Protein AF-W2SQC1-F1 (afdb_monomer)

Foldseek 3Di:
DDPPPPPPPPDFQPDDDDPPVCVVVLVVLVVVCVVVVHDSRVSSVVVPVVDDDDDDDPVLADDCCPDPHLVCQLVRDDLSRPDDDDDDPVVCPDPVSVVSCCVGVVVSCCLVPVVPVNVVVVVVPPD

Mean predicted aligned error: 12.22 Å

Organism: Necator americanus (NCBI:txid51031)

Structure (mmCIF, N/CA/C/O backbone):
data_AF-W2SQC1-F1
#
_entry.id   AF-W2SQC1-F1
#
loop_
_atom_site.group_PDB
_atom_site.id
_atom_site.type_symbol
_atom_site.label_atom_id
_atom_site.label_alt_id
_atom_site.label_comp_id
_atom_site.label_asym_id
_atom_site.label_entity_id
_atom_site.label_seq_id
_atom_site.pdbx_PDB_ins_code
_atom_site.Cartn_x
_atom_site.Cartn_y
_atom_site.Cartn_z
_atom_site.occupancy
_atom_site.B_iso_or_equiv
_atom_site.auth_seq_id
_atom_site.auth_comp_id
_atom_site.auth_asym_id
_atom_site.auth_atom_id
_atom_site.pdbx_PDB_model_num
ATOM 1 N N . MET A 1 1 ? -14.871 13.008 -35.423 1.00 31.95 1 MET A N 1
ATOM 2 C CA . MET A 1 1 ? -13.534 13.033 -34.783 1.00 31.95 1 MET A CA 1
ATOM 3 C C . MET A 1 1 ? -13.687 13.422 -33.319 1.00 31.95 1 MET A C 1
ATOM 5 O O . MET A 1 1 ? -13.791 14.600 -33.001 1.00 31.95 1 MET A O 1
ATOM 9 N N . THR A 1 2 ? -13.769 12.442 -32.425 1.00 31.17 2 THR A N 1
ATOM 10 C CA . THR A 1 2 ? -13.852 12.662 -30.976 1.00 31.17 2 THR A CA 1
ATOM 11 C C . THR A 1 2 ? -12.455 12.976 -30.444 1.00 31.17 2 THR A C 1
ATOM 13 O O . THR A 1 2 ? -11.548 12.151 -30.529 1.00 31.17 2 THR A O 1
ATOM 16 N N . LYS A 1 3 ? -12.262 14.193 -29.924 1.00 32.34 3 LYS A N 1
ATOM 17 C CA . LYS A 1 3 ? -11.030 14.594 -29.236 1.00 32.34 3 LYS A CA 1
ATOM 18 C C . LYS A 1 3 ? -10.907 13.768 -27.952 1.00 32.34 3 LYS A C 1
ATOM 20 O O . LYS A 1 3 ? -11.530 14.102 -26.950 1.00 32.34 3 LYS A O 1
ATOM 25 N N . GLN A 1 4 ? -10.111 12.698 -27.973 1.00 31.47 4 GLN A N 1
ATOM 26 C CA . GLN A 1 4 ? -9.601 12.107 -26.737 1.00 31.47 4 GLN A CA 1
ATOM 27 C C . GLN A 1 4 ? -8.747 13.174 -26.050 1.00 31.47 4 GLN A C 1
ATOM 29 O O . GLN A 1 4 ? -7.698 13.578 -26.558 1.00 31.47 4 GLN A O 1
ATOM 34 N N . SER A 1 5 ? -9.228 13.684 -24.919 1.00 36.59 5 SER A N 1
ATOM 35 C CA . SER A 1 5 ? -8.445 14.557 -24.060 1.00 36.59 5 SER A CA 1
ATOM 36 C C . SER A 1 5 ? -7.188 13.796 -23.644 1.00 36.59 5 SER A C 1
ATOM 38 O O . SER A 1 5 ? -7.234 12.733 -23.025 1.00 36.59 5 SER A O 1
ATOM 40 N N . LYS A 1 6 ? -6.027 14.327 -24.031 1.00 38.38 6 LYS A N 1
ATOM 41 C CA . LYS A 1 6 ? -4.716 13.822 -23.621 1.00 38.38 6 LYS A CA 1
ATOM 42 C C . LYS A 1 6 ? -4.533 14.183 -22.144 1.00 38.38 6 LYS A C 1
ATOM 44 O O . LYS A 1 6 ? -3.820 15.123 -21.804 1.00 38.38 6 LYS A O 1
ATOM 49 N N . GLN A 1 7 ? -5.227 13.472 -21.256 1.00 37.19 7 GLN A N 1
ATOM 50 C CA . GLN A 1 7 ? -4.977 13.530 -19.823 1.00 37.19 7 GLN A CA 1
ATOM 51 C C . GLN A 1 7 ? -3.510 13.124 -19.646 1.00 37.19 7 GLN A C 1
ATOM 53 O O . GLN A 1 7 ? -3.163 11.954 -19.831 1.00 37.19 7 GLN A O 1
ATOM 58 N N . ARG A 1 8 ? -2.610 14.085 -19.378 1.00 38.97 8 ARG A N 1
ATOM 59 C CA . ARG A 1 8 ? -1.208 13.769 -19.057 1.00 38.97 8 ARG A CA 1
ATOM 60 C C . ARG A 1 8 ? -1.260 12.727 -17.946 1.00 38.97 8 ARG A C 1
ATOM 62 O O . ARG A 1 8 ? -1.870 12.978 -16.906 1.00 38.97 8 ARG A O 1
ATOM 69 N N . ARG A 1 9 ? -0.688 11.545 -18.199 1.00 46.41 9 ARG A N 1
ATOM 70 C CA . ARG A 1 9 ? -0.610 10.434 -17.243 1.00 46.41 9 ARG A CA 1
ATOM 71 C C . ARG A 1 9 ? 0.235 10.890 -16.052 1.00 46.41 9 ARG A C 1
ATOM 73 O O . ARG A 1 9 ? 1.429 10.641 -16.003 1.00 46.41 9 ARG A O 1
ATOM 80 N N . LYS A 1 10 ? -0.367 11.642 -15.129 1.00 43.16 10 LYS A N 1
ATOM 81 C CA . LYS A 1 10 ? 0.286 12.124 -13.914 1.00 43.16 10 LYS A CA 1
ATOM 82 C C . LYS A 1 10 ? 0.363 10.938 -12.959 1.00 43.16 10 LYS A C 1
ATOM 84 O O . LYS A 1 10 ? -0.597 10.655 -12.241 1.00 43.16 10 LYS A O 1
ATOM 89 N N . ALA A 1 11 ? 1.459 10.195 -13.051 1.00 53.38 11 ALA A N 1
ATOM 90 C CA . ALA A 1 11 ? 1.841 9.201 -12.066 1.00 53.38 11 ALA A CA 1
ATOM 91 C C . ALA A 1 11 ? 2.273 9.938 -10.789 1.00 53.38 11 ALA A C 1
ATOM 93 O O . ALA A 1 11 ? 3.119 10.826 -10.841 1.00 53.38 11 ALA A O 1
ATOM 94 N N . SER A 1 12 ? 1.637 9.627 -9.660 1.00 55.28 12 SER A N 1
ATOM 95 C CA . SER A 1 12 ? 2.087 10.078 -8.341 1.00 55.28 12 SER A CA 1
ATOM 96 C C . SER A 1 12 ? 2.955 8.969 -7.762 1.00 55.28 12 SER A C 1
ATOM 98 O O . SER A 1 12 ? 2.507 7.830 -7.658 1.00 55.28 12 SER A O 1
ATOM 100 N N . ALA A 1 13 ? 4.198 9.304 -7.429 1.00 58.19 13 ALA A N 1
ATOM 101 C CA . ALA A 1 13 ? 5.213 8.363 -6.967 1.00 58.19 13 ALA A CA 1
ATOM 1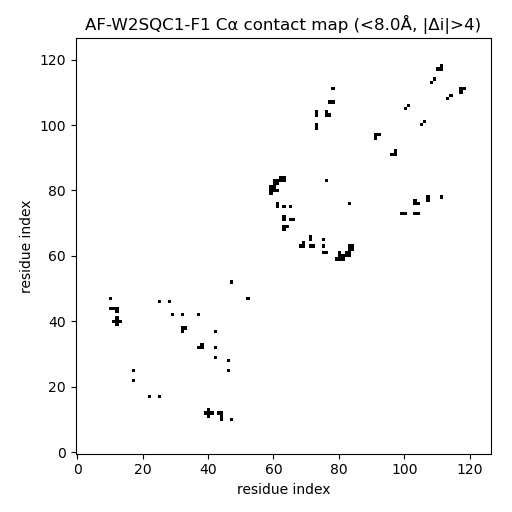02 C C . ALA A 1 13 ? 5.062 7.953 -5.497 1.00 58.19 13 ALA A C 1
ATOM 104 O O . ALA A 1 13 ? 5.863 7.168 -5.000 1.00 58.19 13 ALA A O 1
ATOM 105 N N . ASN A 1 14 ? 4.047 8.459 -4.791 1.00 60.62 14 ASN A N 1
ATOM 106 C CA . ASN A 1 14 ? 3.974 8.284 -3.344 1.00 60.62 14 ASN A CA 1
ATOM 107 C C . ASN A 1 14 ? 3.844 6.809 -2.946 1.00 60.62 14 ASN A C 1
ATOM 109 O O . ASN A 1 14 ? 4.244 6.456 -1.840 1.00 60.62 14 ASN A O 1
ATOM 113 N N . ARG A 1 15 ? 3.224 5.965 -3.792 1.00 66.44 15 ARG A N 1
ATOM 114 C CA . ARG A 1 15 ? 2.914 4.557 -3.486 1.00 66.44 15 ARG A CA 1
ATOM 115 C C . ARG A 1 15 ? 2.809 3.717 -4.762 1.00 66.44 15 ARG A C 1
ATOM 117 O O . ARG A 1 15 ? 1.959 3.997 -5.602 1.00 66.44 15 ARG A O 1
ATOM 124 N N . TYR A 1 16 ? 3.628 2.676 -4.886 1.00 73.88 16 TYR A N 1
ATOM 125 C CA . TYR A 1 16 ? 3.633 1.744 -6.019 1.00 73.88 16 TYR A CA 1
ATOM 126 C C . TYR A 1 16 ? 4.017 0.336 -5.549 1.00 73.88 16 TYR A C 1
ATOM 128 O O . TYR A 1 16 ? 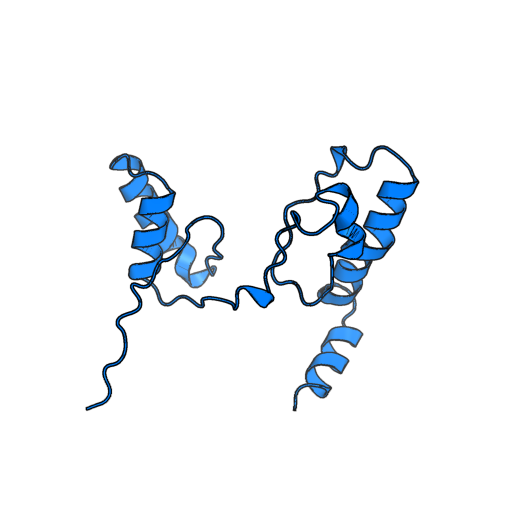4.699 0.172 -4.541 1.00 73.88 16 TYR A O 1
ATOM 136 N N . TYR A 1 17 ? 3.547 -0.676 -6.275 1.00 81.00 17 TYR A N 1
ATOM 137 C CA . TYR A 1 17 ? 3.914 -2.076 -6.077 1.00 81.00 17 TYR A CA 1
ATOM 138 C C . TYR A 1 17 ? 4.699 -2.549 -7.297 1.00 81.00 17 TYR A C 1
ATOM 140 O O . TYR A 1 17 ? 4.293 -2.274 -8.427 1.00 81.00 17 TYR A O 1
ATOM 148 N N . ILE A 1 18 ? 5.806 -3.252 -7.066 1.00 85.50 18 ILE A N 1
ATOM 149 C CA . ILE A 1 18 ? 6.628 -3.843 -8.124 1.00 85.50 18 ILE A CA 1
ATOM 150 C C . ILE A 1 18 ? 6.465 -5.358 -8.037 1.00 85.50 18 ILE A C 1
ATOM 152 O O . ILE A 1 18 ? 6.798 -5.936 -7.000 1.00 85.50 18 ILE A O 1
ATOM 156 N N . PRO A 1 19 ? 5.952 -6.016 -9.089 1.00 85.62 19 PRO A N 1
ATOM 157 C CA . PRO A 1 19 ? 5.894 -7.468 -9.116 1.00 85.62 19 PRO A CA 1
ATOM 158 C C . PRO A 1 19 ? 7.313 -8.042 -9.118 1.00 85.62 19 PRO A C 1
ATOM 160 O O . PRO A 1 19 ? 8.230 -7.446 -9.684 1.00 85.62 19 PRO A O 1
ATOM 163 N N . SER A 1 20 ? 7.491 -9.227 -8.534 1.00 89.88 20 SER A N 1
ATOM 164 C CA . SER A 1 20 ? 8.794 -9.908 -8.472 1.00 89.88 20 SER A CA 1
ATOM 165 C C . SER A 1 20 ? 9.450 -10.061 -9.849 1.00 89.88 20 SER A C 1
ATOM 167 O O . SER A 1 20 ? 10.657 -9.884 -9.980 1.00 89.88 20 SER A O 1
ATOM 169 N N . THR A 1 21 ? 8.648 -10.287 -10.892 1.00 91.94 21 THR A N 1
ATOM 170 C CA . THR A 1 21 ? 9.094 -10.371 -12.292 1.00 91.94 21 THR A CA 1
ATOM 171 C C . THR A 1 21 ? 9.712 -9.077 -12.831 1.00 91.94 21 THR A C 1
ATOM 173 O O . THR A 1 21 ? 10.484 -9.124 -13.782 1.00 91.94 21 THR A O 1
ATOM 176 N N . GLY A 1 22 ? 9.398 -7.922 -12.239 1.00 89.81 22 GLY A N 1
ATOM 177 C CA . GLY A 1 22 ? 9.935 -6.612 -12.618 1.00 89.81 22 GLY A CA 1
ATOM 178 C C . GLY A 1 22 ? 11.032 -6.089 -11.687 1.00 89.81 22 GLY A C 1
ATOM 179 O O . GLY A 1 22 ? 11.506 -4.970 -11.895 1.00 89.81 22 GLY A O 1
ATOM 180 N N . LEU A 1 23 ? 11.426 -6.856 -10.663 1.00 92.12 23 LEU A N 1
ATOM 181 C CA . LEU A 1 23 ? 12.284 -6.367 -9.582 1.00 92.12 23 LEU A CA 1
ATOM 182 C C . LEU A 1 23 ? 13.706 -6.045 -10.055 1.00 92.12 23 LEU A C 1
ATOM 184 O O . LEU A 1 23 ? 14.216 -4.976 -9.737 1.00 92.12 23 LEU A O 1
ATOM 188 N N . SER A 1 24 ? 14.321 -6.917 -10.861 1.00 95.25 24 SER A N 1
ATOM 189 C CA . SER A 1 24 ? 15.675 -6.689 -11.392 1.00 95.25 24 SER A CA 1
ATOM 190 C C . SER A 1 24 ? 15.740 -5.448 -12.285 1.00 95.25 24 SER A C 1
ATOM 192 O O . SER A 1 24 ? 16.656 -4.642 -12.157 1.00 95.25 24 SER A O 1
ATOM 194 N N . TYR A 1 25 ? 14.735 -5.256 -13.147 1.00 94.62 25 TYR A N 1
ATOM 195 C CA . TYR A 1 25 ? 14.648 -4.069 -14.000 1.00 94.62 25 TYR A CA 1
A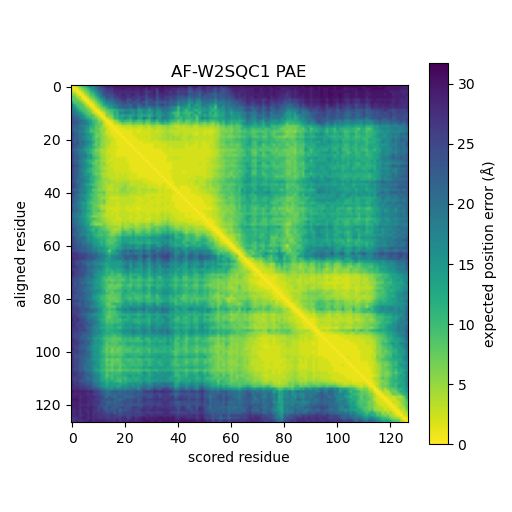TOM 196 C C . TYR A 1 25 ? 14.443 -2.792 -13.177 1.00 94.62 25 TYR A C 1
ATOM 198 O O . TYR A 1 25 ? 15.089 -1.778 -13.430 1.00 94.62 25 TYR A O 1
ATOM 206 N N . HIS A 1 26 ? 13.572 -2.846 -12.165 1.00 93.62 26 HIS A N 1
ATOM 207 C CA . HIS A 1 26 ? 13.378 -1.732 -11.246 1.00 93.62 26 HIS A CA 1
ATOM 208 C C . HIS A 1 26 ? 14.673 -1.361 -10.512 1.00 93.62 26 HIS A C 1
ATOM 210 O O . HIS A 1 26 ? 15.034 -0.188 -10.506 1.00 93.62 26 HIS A O 1
ATOM 216 N N . ALA A 1 27 ? 15.371 -2.342 -9.932 1.00 93.75 27 ALA A N 1
ATOM 217 C CA . ALA A 1 27 ? 16.595 -2.116 -9.167 1.00 93.75 27 ALA A CA 1
ATOM 218 C C . ALA A 1 27 ? 17.674 -1.424 -10.011 1.00 93.75 27 ALA A C 1
ATOM 220 O O . ALA A 1 27 ? 18.162 -0.371 -9.610 1.00 93.75 27 ALA A O 1
ATOM 221 N N . GLY A 1 28 ? 17.957 -1.940 -11.213 1.00 95.62 28 GLY A N 1
ATOM 222 C CA . GLY A 1 28 ? 18.954 -1.332 -12.099 1.00 95.62 28 GLY A CA 1
ATOM 223 C C . GLY A 1 28 ? 18.578 0.087 -12.536 1.00 95.62 28 GLY A C 1
ATOM 224 O O . GLY A 1 28 ? 19.422 0.977 -12.577 1.00 95.62 28 GLY A O 1
ATOM 225 N N . LEU A 1 29 ? 17.295 0.349 -12.809 1.00 93.88 29 LEU A N 1
ATOM 226 C CA . LEU A 1 29 ? 16.855 1.697 -13.173 1.00 93.88 29 LEU A CA 1
ATOM 227 C C . LEU A 1 29 ? 16.940 2.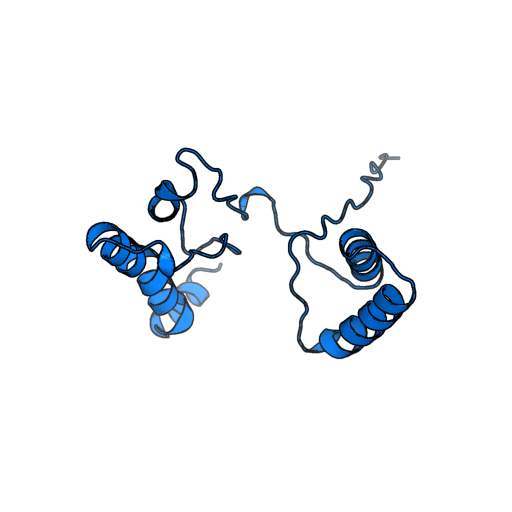676 -11.987 1.00 93.88 29 LEU A C 1
ATOM 229 O O . LEU A 1 29 ? 17.281 3.842 -12.178 1.00 93.88 29 LEU A O 1
ATOM 233 N N . MET A 1 30 ? 16.625 2.221 -10.769 1.00 92.69 30 MET A N 1
ATOM 234 C CA . MET A 1 30 ? 16.745 3.044 -9.562 1.00 92.69 30 MET A CA 1
ATOM 235 C C . MET A 1 30 ? 18.199 3.358 -9.220 1.00 92.69 30 MET A C 1
ATOM 237 O O . MET A 1 30 ? 18.470 4.479 -8.804 1.00 92.69 30 MET A O 1
ATOM 241 N N . GLU A 1 31 ? 19.116 2.415 -9.430 1.00 95.12 31 GLU A N 1
ATOM 242 C CA . GLU A 1 31 ? 20.556 2.631 -9.273 1.00 95.12 31 GLU A CA 1
ATOM 243 C C . GLU A 1 31 ? 21.049 3.742 -10.210 1.00 95.12 31 GLU A C 1
ATOM 245 O O . GLU A 1 31 ? 21.591 4.738 -9.741 1.00 95.12 31 GLU A O 1
ATOM 250 N N . ILE A 1 32 ? 20.709 3.671 -11.503 1.00 95.25 32 ILE A N 1
ATOM 251 C CA . ILE A 1 32 ? 21.034 4.723 -12.485 1.00 95.25 32 ILE A CA 1
ATOM 252 C C . ILE A 1 32 ? 20.472 6.086 -12.055 1.00 95.25 32 ILE A C 1
ATOM 254 O O . ILE A 1 32 ? 21.140 7.116 -12.156 1.00 95.25 32 ILE A O 1
ATOM 258 N N . PHE A 1 33 ? 19.220 6.128 -11.593 1.00 94.62 33 PHE A N 1
ATOM 259 C CA . PHE A 1 33 ? 18.614 7.379 -11.137 1.00 94.62 33 PHE A CA 1
ATOM 260 C C . PHE A 1 33 ? 19.265 7.920 -9.866 1.00 94.62 33 PHE A C 1
ATOM 262 O O . PHE A 1 33 ? 19.399 9.137 -9.737 1.00 94.62 33 PHE A O 1
ATOM 269 N N . PHE A 1 34 ? 19.671 7.041 -8.953 1.00 92.44 34 PHE A N 1
ATOM 270 C CA . PHE A 1 34 ? 20.391 7.409 -7.744 1.00 92.44 34 PHE A CA 1
ATOM 271 C C . PHE A 1 34 ? 21.758 8.014 -8.079 1.00 92.44 34 PHE A C 1
ATOM 273 O O . PHE A 1 34 ? 22.055 9.116 -7.621 1.00 92.44 34 PHE A O 1
ATOM 280 N N . GLU A 1 35 ? 22.540 7.363 -8.943 1.00 96.31 35 GLU A N 1
ATOM 281 C CA . GLU A 1 35 ? 23.839 7.865 -9.415 1.00 96.31 35 GLU A CA 1
ATOM 282 C C . GLU A 1 35 ? 23.717 9.213 -10.137 1.00 96.31 35 GLU A C 1
ATOM 284 O O . GLU A 1 35 ? 24.553 10.099 -9.973 1.00 96.31 35 GLU A O 1
ATOM 289 N N . ALA A 1 36 ? 22.633 9.407 -10.890 1.00 95.25 36 ALA A N 1
ATOM 290 C CA . ALA A 1 36 ? 22.328 10.665 -11.565 1.00 95.25 36 ALA A CA 1
ATOM 291 C C . ALA A 1 36 ? 21.755 11.759 -10.636 1.00 95.25 36 ALA A C 1
ATOM 293 O O . ALA A 1 36 ? 21.413 12.844 -11.110 1.00 95.25 36 ALA A O 1
ATOM 294 N N . GLY A 1 37 ? 21.595 11.493 -9.334 1.00 92.88 37 GLY A N 1
ATOM 295 C CA . GLY A 1 37 ? 21.057 12.451 -8.365 1.00 92.88 37 GLY A CA 1
ATOM 296 C C . GLY A 1 37 ? 19.579 12.799 -8.579 1.00 92.88 37 GLY A C 1
ATOM 297 O O . GLY A 1 37 ? 19.132 13.882 -8.193 1.00 92.88 37 GLY A O 1
ATOM 298 N N . LEU A 1 38 ? 18.797 11.916 -9.213 1.00 91.00 38 LEU A N 1
ATOM 299 C CA . LEU A 1 38 ? 17.370 12.153 -9.419 1.00 91.00 38 LEU A CA 1
ATOM 300 C C . LEU A 1 38 ? 16.589 11.975 -8.118 1.00 91.00 38 LEU A C 1
ATOM 302 O O . LEU A 1 38 ? 16.678 10.961 -7.429 1.00 91.00 38 LEU A O 1
ATOM 306 N N . PHE A 1 39 ? 15.700 12.929 -7.846 1.00 85.62 39 PHE A N 1
ATOM 307 C CA . PHE A 1 39 ? 14.740 12.790 -6.762 1.00 85.62 39 PHE A CA 1
ATOM 308 C C . PHE A 1 39 ? 13.797 11.607 -7.020 1.00 85.62 39 PHE A C 1
ATOM 310 O O . PHE A 1 39 ? 13.268 11.452 -8.126 1.00 85.62 39 PHE A O 1
ATOM 317 N N . HIS A 1 40 ? 13.548 10.803 -5.985 1.00 80.38 40 HIS A N 1
ATOM 318 C CA . HIS A 1 40 ? 12.782 9.558 -6.088 1.00 80.38 40 HIS A CA 1
ATOM 319 C C . HIS A 1 40 ? 11.399 9.729 -6.751 1.00 80.38 40 HIS A C 1
ATOM 321 O O . HIS A 1 40 ? 10.978 8.868 -7.518 1.00 80.38 40 HIS A O 1
ATOM 327 N N . GLU A 1 41 ? 10.707 10.859 -6.554 1.00 79.00 41 GLU A N 1
ATOM 328 C CA . GLU A 1 41 ? 9.417 11.092 -7.218 1.00 79.00 41 GLU A CA 1
ATOM 329 C C . GLU A 1 41 ? 9.536 11.174 -8.747 1.00 79.00 41 GLU A C 1
ATOM 331 O O . GLU A 1 41 ? 8.677 10.675 -9.476 1.00 79.00 41 GLU A O 1
ATOM 336 N N . ILE A 1 42 ? 10.623 11.771 -9.242 1.00 84.12 42 ILE A N 1
ATOM 337 C CA . ILE A 1 42 ? 10.914 11.878 -10.674 1.00 84.12 42 ILE A CA 1
ATOM 338 C C . ILE A 1 42 ? 11.372 10.519 -11.208 1.00 84.12 42 ILE A C 1
ATOM 340 O O . ILE A 1 42 ? 10.920 10.094 -12.274 1.00 84.12 42 ILE A O 1
ATOM 344 N N . ALA A 1 43 ? 12.233 9.831 -10.457 1.00 87.88 43 ALA A N 1
ATOM 345 C CA . ALA A 1 43 ? 12.725 8.494 -10.774 1.00 87.88 43 ALA A CA 1
ATOM 346 C C . ALA A 1 43 ? 11.567 7.499 -10.973 1.00 87.88 43 ALA A C 1
ATOM 348 O O . ALA A 1 43 ? 11.466 6.831 -12.003 1.00 87.88 43 ALA A O 1
ATOM 349 N N . ILE A 1 44 ? 10.618 7.471 -10.038 1.00 86.69 44 ILE A N 1
ATOM 350 C CA . ILE A 1 44 ? 9.455 6.582 -10.099 1.00 86.69 44 ILE A CA 1
ATOM 351 C C . ILE A 1 44 ? 8.473 6.983 -11.190 1.00 86.69 44 ILE A C 1
ATOM 353 O O . ILE A 1 44 ? 7.942 6.108 -11.872 1.00 86.69 44 ILE A O 1
ATOM 357 N N . ALA A 1 45 ? 8.255 8.279 -11.423 1.00 84.88 45 ALA A N 1
ATOM 358 C CA . ALA A 1 45 ? 7.446 8.709 -12.559 1.00 84.88 45 ALA A CA 1
ATOM 359 C C . ALA A 1 45 ? 8.042 8.208 -13.887 1.00 84.88 45 ALA A C 1
ATOM 361 O O . ALA A 1 45 ? 7.309 7.689 -14.727 1.00 84.88 45 ALA A O 1
ATOM 362 N N . LYS A 1 46 ? 9.369 8.299 -14.063 1.00 86.62 46 LYS A N 1
ATOM 363 C CA . LYS A 1 46 ? 10.069 7.782 -15.251 1.00 86.62 46 LYS A CA 1
ATOM 364 C C . LYS A 1 46 ? 9.969 6.261 -15.369 1.00 86.62 46 LYS A C 1
ATOM 366 O O . LYS A 1 46 ? 9.653 5.779 -16.451 1.00 86.62 46 LYS A O 1
ATOM 371 N N . TYR A 1 47 ? 10.164 5.530 -14.272 1.00 89.44 47 TYR A N 1
ATOM 372 C CA . TYR A 1 47 ? 9.973 4.077 -14.229 1.00 89.44 47 TYR A CA 1
ATOM 373 C C . TYR A 1 47 ? 8.549 3.671 -14.638 1.00 89.44 47 TYR A C 1
ATOM 375 O O . TYR A 1 47 ? 8.367 2.836 -15.515 1.00 89.44 47 TYR A O 1
ATOM 383 N N . LEU A 1 48 ? 7.519 4.308 -14.072 1.00 87.00 48 LEU A N 1
ATOM 384 C CA . LEU A 1 48 ? 6.122 4.008 -14.409 1.00 87.00 48 LEU A CA 1
ATOM 385 C C . LEU A 1 48 ? 5.791 4.310 -15.878 1.00 87.00 48 LEU A C 1
ATOM 387 O O . LEU A 1 48 ? 4.853 3.744 -16.425 1.00 87.00 48 LEU A O 1
ATOM 391 N N . HIS A 1 49 ? 6.549 5.179 -16.546 1.00 86.44 49 HIS A N 1
ATOM 392 C CA . HIS A 1 49 ? 6.410 5.386 -17.985 1.00 86.44 49 HIS A CA 1
ATOM 393 C C . HIS A 1 49 ? 7.064 4.290 -18.838 1.00 86.44 49 HIS A C 1
ATOM 395 O O . HIS A 1 49 ? 6.684 4.166 -20.002 1.00 86.44 49 HIS A O 1
ATOM 401 N N . SER A 1 50 ? 8.009 3.511 -18.300 1.00 88.62 50 SER A N 1
ATOM 402 C CA . SER A 1 50 ? 8.697 2.443 -19.035 1.00 88.62 50 SER A CA 1
ATOM 403 C C . SER A 1 50 ? 8.081 1.056 -18.849 1.00 88.62 50 SER A C 1
ATOM 405 O O . SER A 1 50 ? 8.406 0.147 -19.610 1.00 88.62 50 SER A O 1
ATOM 407 N N . VAL A 1 51 ? 7.167 0.886 -17.889 1.00 87.25 51 VAL A N 1
ATOM 408 C CA . VAL A 1 51 ? 6.496 -0.394 -17.618 1.00 87.25 51 VAL A CA 1
ATOM 409 C C . VAL A 1 51 ? 4.974 -0.284 -17.747 1.00 87.25 51 VAL A C 1
ATOM 411 O O . VAL A 1 51 ? 4.402 0.780 -17.496 1.00 87.25 51 VAL A O 1
ATOM 414 N N . PRO A 1 52 ? 4.267 -1.375 -18.091 1.00 86.25 52 PRO A N 1
ATOM 415 C CA . PRO A 1 52 ? 2.827 -1.446 -17.890 1.00 86.25 52 PRO A CA 1
ATOM 416 C C . PRO A 1 52 ? 2.508 -1.283 -16.400 1.00 86.25 52 PRO A C 1
ATOM 418 O O . PRO A 1 52 ? 3.076 -1.978 -15.560 1.00 86.25 52 PRO A O 1
ATOM 421 N N . TYR A 1 53 ? 1.584 -0.387 -16.063 1.00 81.88 53 TYR A N 1
ATOM 422 C CA . TYR A 1 53 ? 1.131 -0.206 -14.687 1.00 81.88 53 TYR A CA 1
ATOM 423 C C . TYR A 1 53 ? -0.384 -0.050 -14.628 1.00 81.88 53 TYR A C 1
ATOM 425 O O . TYR A 1 53 ? -1.008 0.556 -15.504 1.00 81.88 53 TYR A O 1
ATOM 433 N N . LEU A 1 54 ? -0.975 -0.585 -13.562 1.00 76.50 54 LEU A N 1
ATOM 434 C CA . LEU A 1 54 ? -2.372 -0.354 -13.227 1.00 76.50 54 LEU A CA 1
ATOM 435 C C . LEU A 1 54 ? -2.465 0.861 -12.312 1.00 76.50 54 LEU A C 1
ATOM 437 O O . LEU A 1 54 ? -1.736 0.982 -11.328 1.00 76.50 54 LEU A O 1
ATOM 441 N N . ARG A 1 55 ? -3.393 1.760 -12.629 1.00 72.19 55 ARG A N 1
ATOM 442 C CA . ARG A 1 55 ? -3.801 2.818 -11.713 1.00 72.19 55 ARG A CA 1
ATOM 443 C C . ARG A 1 55 ? -5.103 2.377 -11.073 1.00 72.19 55 ARG A C 1
ATOM 445 O O . ARG A 1 55 ? -6.110 2.273 -11.766 1.00 72.19 55 ARG A O 1
ATOM 452 N N . PHE A 1 56 ? -5.081 2.100 -9.775 1.00 67.44 56 PHE A N 1
ATOM 453 C CA . PHE A 1 56 ? -6.322 1.809 -9.071 1.00 67.44 56 PHE A CA 1
ATOM 454 C C . PHE A 1 56 ? -7.157 3.088 -8.939 1.00 67.44 56 PHE A C 1
ATOM 456 O O . PHE A 1 56 ? -6.626 4.205 -8.947 1.00 67.44 56 PHE A O 1
ATOM 463 N N . GLU A 1 57 ? -8.473 2.925 -8.843 1.00 68.06 57 GLU A N 1
ATOM 464 C CA . GLU A 1 57 ? -9.375 4.048 -8.619 1.00 68.06 57 GLU A CA 1
ATOM 465 C C . GLU A 1 57 ? -9.079 4.712 -7.277 1.00 68.06 57 GLU A C 1
ATOM 467 O O . GLU A 1 57 ? -8.911 4.040 -6.259 1.00 68.06 57 GLU A O 1
ATOM 472 N N . THR A 1 58 ? -9.043 6.044 -7.267 1.00 64.06 58 THR A N 1
ATOM 473 C CA . THR A 1 58 ? -8.785 6.842 -6.059 1.00 64.06 58 THR A CA 1
ATOM 474 C C . THR A 1 58 ? -9.780 6.555 -4.934 1.00 64.06 58 THR A C 1
ATOM 476 O O . THR A 1 58 ? -9.408 6.669 -3.776 1.00 64.06 58 THR A O 1
ATOM 479 N N . SER A 1 59 ? -11.001 6.119 -5.265 1.00 62.12 59 SER A N 1
ATOM 480 C CA . SER A 1 59 ? -12.054 5.681 -4.333 1.00 62.12 59 SER A CA 1
ATOM 481 C C . SER A 1 59 ? -11.689 4.435 -3.517 1.00 62.12 59 SER A C 1
ATOM 483 O O . SER A 1 59 ? -12.232 4.234 -2.437 1.00 62.12 59 SER A O 1
ATOM 485 N N . ARG A 1 60 ? -10.767 3.598 -4.012 1.00 61.97 60 ARG A N 1
ATOM 486 C CA . ARG A 1 60 ? -10.277 2.388 -3.326 1.00 61.97 60 ARG A CA 1
ATOM 487 C C . ARG A 1 60 ? -9.053 2.642 -2.448 1.00 61.97 60 ARG A C 1
ATOM 489 O O . ARG A 1 60 ? -8.549 1.713 -1.812 1.00 61.97 60 ARG A O 1
ATOM 496 N N . TYR A 1 61 ? -8.562 3.880 -2.433 1.00 61.00 61 TYR A N 1
ATOM 497 C CA . TYR A 1 61 ? -7.540 4.333 -1.505 1.00 61.00 61 TYR A CA 1
ATOM 498 C C . TYR A 1 61 ? -8.205 5.187 -0.442 1.00 61.00 61 TYR A C 1
ATOM 500 O O . TYR A 1 61 ? -8.609 6.315 -0.718 1.00 61.00 61 TYR A O 1
ATOM 508 N N . ASP A 1 62 ? -8.256 4.685 0.786 1.00 56.09 62 ASP A N 1
ATOM 509 C CA . ASP A 1 62 ? -8.599 5.551 1.899 1.00 56.09 62 ASP A CA 1
ATOM 510 C C . ASP A 1 62 ? -7.324 6.242 2.394 1.00 56.09 62 ASP A C 1
ATOM 512 O O . ASP A 1 62 ? -6.354 5.618 2.849 1.00 56.09 62 ASP A O 1
ATOM 516 N N . TYR A 1 63 ? -7.283 7.564 2.248 1.00 54.06 63 TYR A N 1
ATOM 517 C CA . TYR A 1 63 ? -6.317 8.358 2.982 1.00 54.06 63 TYR A CA 1
ATOM 518 C C . TYR A 1 63 ? -6.827 8.413 4.418 1.00 54.06 63 TYR A C 1
ATOM 520 O O . TYR A 1 63 ? -7.818 9.074 4.692 1.00 54.06 63 TYR A O 1
ATOM 528 N N . LEU A 1 64 ? -6.092 7.818 5.362 1.00 53.78 64 LEU A N 1
ATOM 529 C CA . LEU A 1 64 ? -6.376 7.894 6.806 1.00 53.78 64 LEU A CA 1
ATOM 530 C C . LEU A 1 64 ? -6.404 9.330 7.400 1.00 53.78 64 LEU A C 1
ATOM 532 O O . LEU A 1 64 ? -6.516 9.497 8.609 1.00 53.78 64 LEU A O 1
ATOM 536 N N . TYR A 1 65 ? -6.342 10.365 6.560 1.00 50.28 65 TYR A N 1
ATOM 537 C CA . TYR A 1 65 ? -6.779 11.728 6.864 1.00 50.28 65 TYR A CA 1
ATOM 538 C C . TYR A 1 65 ? -8.282 11.947 6.595 1.00 50.28 65 TYR A C 1
ATOM 540 O O . TYR A 1 65 ? -8.724 13.083 6.443 1.00 50.28 65 TYR A O 1
ATOM 548 N N . GLY A 1 66 ? -9.080 10.878 6.522 1.00 58.25 66 GLY A N 1
ATOM 549 C CA . GLY A 1 66 ? -10.533 10.963 6.615 1.00 58.25 66 GLY A CA 1
ATOM 550 C C . GLY A 1 66 ? -10.985 11.629 7.922 1.00 58.25 66 GLY A C 1
ATOM 551 O O . GLY A 1 66 ? -10.188 12.000 8.790 1.00 58.25 66 GLY A O 1
ATOM 552 N N . LYS A 1 67 ? -12.298 11.786 8.090 1.00 57.84 67 LYS A N 1
ATOM 553 C CA . LYS A 1 67 ? -12.873 12.476 9.253 1.00 57.84 67 LYS A CA 1
ATOM 554 C C . LYS A 1 67 ? -12.435 11.781 10.559 1.00 57.84 67 LYS A C 1
ATOM 556 O O . LYS A 1 67 ? -12.811 10.640 10.807 1.00 57.84 67 LYS A O 1
ATOM 561 N N . GLY A 1 68 ? -11.645 12.468 11.389 1.00 67.62 68 GLY A N 1
ATOM 562 C CA . GLY A 1 68 ? -11.115 11.938 12.658 1.00 67.62 68 GLY A CA 1
ATOM 563 C C . GLY A 1 68 ? -9.659 11.446 12.627 1.00 67.62 68 GLY A C 1
ATOM 564 O O . GLY A 1 68 ? -9.183 10.920 13.634 1.00 67.62 68 GLY A O 1
ATOM 565 N N . GLU A 1 69 ? -8.954 11.656 11.509 1.00 71.88 69 GLU A N 1
ATOM 566 C CA . GLU A 1 69 ? -7.500 11.489 11.365 1.00 71.88 69 GLU A CA 1
ATOM 567 C C . GLU A 1 69 ? -6.975 10.108 11.807 1.00 71.88 69 GLU A C 1
ATOM 569 O O . GLU A 1 69 ? -7.664 9.089 11.707 1.00 71.88 69 GLU A O 1
ATOM 574 N N . ARG A 1 70 ? -5.734 10.062 12.320 1.00 70.38 70 ARG A N 1
ATOM 575 C CA . ARG A 1 70 ? -5.075 8.834 12.774 1.00 70.38 70 ARG A CA 1
ATOM 576 C C . ARG A 1 70 ? -5.935 8.073 13.775 1.00 70.38 70 ARG A C 1
ATOM 578 O O . ARG A 1 70 ? -5.958 6.861 13.697 1.00 70.38 70 ARG A O 1
ATOM 585 N N . ASN A 1 71 ? -6.685 8.731 14.655 1.00 74.38 71 ASN A N 1
ATOM 586 C CA . ASN A 1 71 ? -7.459 8.049 15.700 1.00 74.38 71 ASN A CA 1
ATOM 587 C C . ASN A 1 71 ? -8.723 7.345 15.172 1.00 74.38 71 ASN A C 1
ATOM 589 O O . ASN A 1 71 ? -9.280 6.481 15.852 1.00 74.38 71 ASN A O 1
ATOM 593 N N . ALA A 1 72 ? -9.170 7.672 13.957 1.00 79.88 72 ALA A N 1
ATOM 594 C CA . ALA A 1 72 ? -10.337 7.064 13.322 1.00 79.88 72 ALA A CA 1
ATOM 595 C C . ALA A 1 72 ? -10.000 5.842 12.452 1.00 79.88 72 ALA A C 1
ATOM 597 O O . ALA A 1 72 ? -10.895 5.298 11.805 1.00 79.88 72 ALA A O 1
ATOM 598 N N . TRP A 1 73 ? -8.745 5.372 12.454 1.00 80.31 73 TRP A N 1
ATOM 599 C CA . TRP A 1 73 ? -8.296 4.288 11.575 1.00 80.31 73 TRP A CA 1
ATOM 600 C C . TRP A 1 73 ? -9.184 3.031 11.673 1.00 80.31 73 TRP A C 1
ATOM 602 O O . TRP A 1 73 ? -9.550 2.465 10.649 1.00 80.31 73 TRP A O 1
ATOM 612 N N . HIS A 1 74 ? -9.637 2.664 12.877 1.00 83.25 74 HIS A N 1
ATOM 613 C CA . HIS A 1 74 ? -10.501 1.501 13.127 1.00 83.25 74 HIS A CA 1
ATOM 614 C C . HIS A 1 74 ? -11.907 1.618 12.517 1.00 83.25 74 HIS A C 1
ATOM 616 O O . HIS A 1 74 ? -12.575 0.607 12.339 1.00 83.25 74 HIS A O 1
ATOM 622 N N . LYS A 1 75 ? -12.369 2.839 12.217 1.00 84.62 75 LYS A N 1
ATOM 623 C CA . LYS A 1 75 ? -13.661 3.098 11.559 1.00 84.62 75 LYS A CA 1
ATOM 624 C C . LYS A 1 75 ? -13.534 3.164 10.043 1.00 84.62 75 LYS A C 1
ATOM 626 O O . LYS A 1 75 ? -14.473 2.825 9.336 1.00 84.62 75 LYS A O 1
ATOM 631 N N . ASN A 1 76 ? -12.387 3.641 9.573 1.00 78.38 76 ASN A N 1
ATOM 632 C CA . ASN A 1 76 ? -12.129 3.870 8.155 1.00 78.38 76 ASN A CA 1
ATOM 633 C C . ASN A 1 76 ? -11.596 2.597 7.473 1.00 78.38 76 ASN A C 1
ATOM 635 O O . ASN A 1 76 ? -11.772 2.398 6.274 1.00 78.38 76 ASN A O 1
ATOM 639 N N . TYR A 1 77 ? -10.971 1.698 8.237 1.00 80.19 77 TYR A N 1
ATOM 640 C CA . TYR A 1 77 ? -10.459 0.441 7.711 1.00 80.19 77 TYR A CA 1
ATOM 641 C C . TYR A 1 77 ? -11.578 -0.541 7.332 1.00 80.19 77 TYR A C 1
ATOM 643 O O . TYR A 1 77 ? -12.480 -0.815 8.121 1.00 80.19 77 TYR A O 1
ATOM 651 N N . ASN A 1 78 ? -11.464 -1.128 6.140 1.00 78.38 78 ASN A N 1
ATOM 652 C CA . ASN A 1 78 ? -12.248 -2.277 5.697 1.00 78.38 78 ASN A CA 1
ATOM 653 C C . ASN A 1 78 ? -11.380 -3.222 4.848 1.00 78.38 78 ASN A C 1
ATOM 655 O O . ASN A 1 78 ? -10.308 -2.851 4.370 1.00 78.38 78 ASN A O 1
ATOM 659 N N . ASP A 1 79 ? -11.859 -4.445 4.656 1.00 78.62 79 ASP A N 1
ATOM 660 C CA . ASP A 1 79 ? -11.165 -5.542 3.974 1.00 78.62 79 ASP A CA 1
ATOM 661 C C . ASP A 1 79 ? -11.040 -5.380 2.450 1.00 78.62 79 ASP A C 1
ATOM 663 O O . ASP A 1 79 ? -10.276 -6.103 1.814 1.00 78.62 79 ASP A O 1
ATOM 667 N N . ASN A 1 80 ? -11.740 -4.414 1.853 1.00 75.31 80 ASN A N 1
ATOM 668 C CA . ASN A 1 80 ? -11.635 -4.103 0.426 1.00 75.31 80 ASN A CA 1
ATOM 669 C C . ASN A 1 80 ? -10.586 -3.027 0.120 1.00 75.31 80 ASN A C 1
ATOM 671 O O . ASN A 1 80 ? -10.318 -2.739 -1.054 1.00 75.31 80 ASN A O 1
ATOM 675 N N . LEU A 1 81 ? -9.986 -2.426 1.154 1.00 74.44 81 LEU A N 1
ATOM 676 C CA . LEU A 1 81 ? -8.923 -1.448 0.977 1.00 74.44 81 LEU A CA 1
ATOM 677 C C . LEU A 1 81 ? -7.679 -2.121 0.409 1.00 74.44 81 LEU A C 1
ATOM 679 O O . LEU A 1 81 ? -7.120 -3.050 0.984 1.00 74.44 81 LEU A O 1
ATOM 683 N N . ILE A 1 82 ? -7.195 -1.580 -0.707 1.00 69.12 82 ILE A N 1
ATOM 684 C CA . ILE A 1 82 ? -5.927 -2.012 -1.312 1.00 69.12 82 ILE A CA 1
ATOM 685 C C . ILE A 1 82 ? -4.754 -1.631 -0.409 1.00 69.12 82 ILE A C 1
ATOM 687 O O . ILE A 1 82 ? -3.691 -2.245 -0.451 1.00 69.12 82 ILE A O 1
ATOM 691 N N . MET A 1 83 ? -4.914 -0.550 0.354 1.00 67.25 83 MET A N 1
ATOM 692 C CA . MET A 1 83 ? -3.813 0.097 1.037 1.00 67.25 83 MET A CA 1
ATOM 693 C C . MET A 1 83 ? -4.320 0.944 2.204 1.00 67.25 83 MET A C 1
ATOM 695 O O . MET A 1 83 ? -5.287 1.688 2.061 1.00 67.25 83 MET A O 1
ATOM 699 N N . MET A 1 84 ? -3.629 0.858 3.341 1.00 68.56 84 MET A N 1
ATOM 700 C CA . MET A 1 84 ? -3.842 1.684 4.529 1.00 68.56 84 MET A CA 1
ATOM 701 C C . MET A 1 84 ? -2.503 2.323 4.924 1.00 68.56 84 MET A C 1
ATOM 703 O O . MET A 1 84 ? -1.447 1.713 4.745 1.00 68.56 84 MET A O 1
ATOM 707 N N . HIS A 1 85 ? -2.513 3.550 5.462 1.00 65.56 85 HIS A N 1
ATOM 708 C CA . HIS A 1 85 ? -1.295 4.111 6.061 1.00 65.56 85 HIS A CA 1
ATOM 709 C C . HIS A 1 85 ? -0.819 3.184 7.196 1.00 65.56 85 HIS A C 1
ATOM 711 O O . HIS A 1 85 ? -1.648 2.772 8.008 1.00 65.56 85 HIS A O 1
ATOM 717 N N . PRO A 1 86 ? 0.491 2.890 7.311 1.00 67.50 86 PRO A N 1
ATO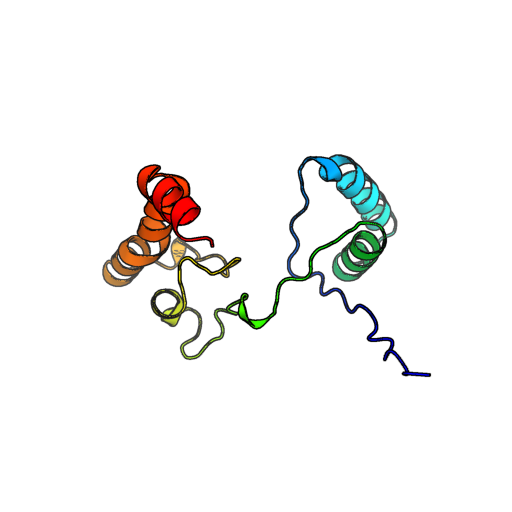M 718 C CA . PRO A 1 86 ? 1.011 2.069 8.397 1.00 67.50 86 PRO A CA 1
ATOM 719 C C . PRO A 1 86 ? 0.515 2.552 9.764 1.00 67.50 86 PRO A C 1
ATOM 721 O O . PRO A 1 86 ? 0.676 3.732 10.107 1.00 67.50 86 PRO A O 1
ATOM 724 N N . ILE A 1 87 ? -0.090 1.644 10.531 1.00 76.69 87 ILE A N 1
ATOM 725 C CA . ILE A 1 87 ? -0.421 1.878 11.935 1.00 76.69 87 ILE A CA 1
ATOM 726 C C . ILE A 1 87 ? 0.870 1.678 12.716 1.00 76.69 87 ILE A C 1
ATOM 728 O O . ILE A 1 87 ? 1.463 0.601 12.701 1.00 76.69 87 ILE A O 1
ATOM 732 N N . LYS A 1 88 ? 1.333 2.731 13.387 1.00 77.06 88 LYS A N 1
ATOM 733 C CA . LYS A 1 88 ? 2.484 2.613 14.278 1.00 77.06 88 LYS A CA 1
ATOM 734 C C . LYS A 1 88 ? 2.038 1.832 15.508 1.00 77.06 88 LYS A C 1
ATOM 736 O O . LYS A 1 88 ? 1.279 2.364 16.310 1.00 77.06 88 LYS A O 1
ATOM 741 N N . LEU A 1 89 ? 2.523 0.600 15.661 1.00 82.31 89 LEU A N 1
ATOM 742 C CA . LEU A 1 89 ? 2.210 -0.238 16.825 1.00 82.31 89 LEU A CA 1
ATOM 743 C C . LEU A 1 89 ? 2.607 0.433 18.142 1.00 82.31 89 LEU A C 1
ATOM 745 O O . LEU A 1 89 ? 1.941 0.233 19.153 1.00 82.31 89 LEU A O 1
ATOM 749 N N . SER A 1 90 ? 3.640 1.283 18.114 1.00 83.00 90 SER A N 1
ATOM 750 C CA . SER A 1 90 ? 4.023 2.091 19.269 1.00 83.00 90 SER A CA 1
ATOM 751 C C . SER A 1 90 ? 2.891 2.982 19.767 1.00 83.00 90 SER A C 1
ATOM 753 O O . SER A 1 90 ? 2.853 3.223 20.957 1.00 83.00 90 SER A O 1
ATOM 755 N N . LEU A 1 91 ? 1.952 3.404 18.912 1.00 76.81 91 LEU A N 1
ATOM 756 C CA . LEU A 1 91 ? 0.805 4.232 19.294 1.00 76.81 91 LEU A CA 1
ATOM 757 C C . LEU A 1 91 ? -0.344 3.440 19.935 1.00 76.81 91 LEU A C 1
ATOM 759 O O . LEU A 1 91 ? -1.333 4.050 20.316 1.00 76.81 91 LEU A O 1
ATOM 763 N N . LEU A 1 92 ? -0.249 2.109 20.054 1.00 86.00 92 LEU A N 1
ATOM 764 C CA . LEU A 1 92 ? -1.257 1.265 20.712 1.00 86.00 92 LEU A CA 1
ATOM 765 C C . LEU A 1 92 ? -0.981 1.185 22.221 1.00 86.00 92 LEU A C 1
ATOM 767 O 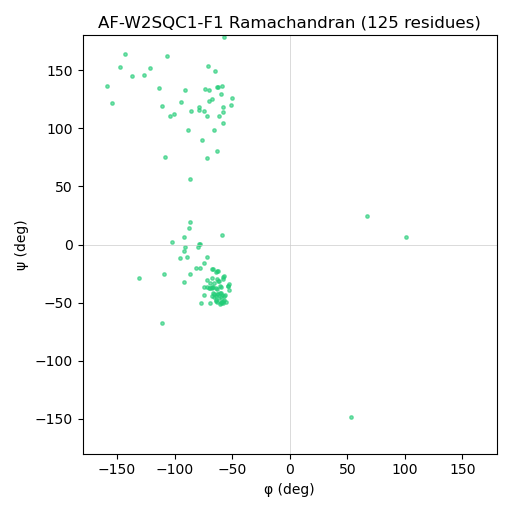O . LEU A 1 92 ? -0.759 0.110 22.795 1.00 86.00 92 LEU A O 1
ATOM 771 N N . HIS A 1 93 ? -0.915 2.348 22.863 1.00 83.00 93 HIS A N 1
ATOM 772 C CA . HIS A 1 93 ? -0.429 2.465 24.233 1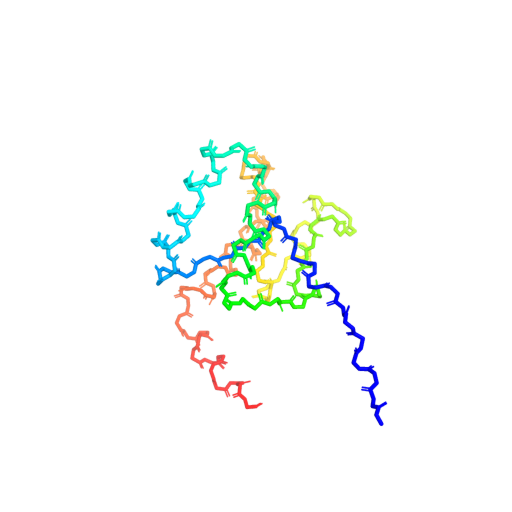.00 83.00 93 HIS A CA 1
ATOM 773 C C . HIS A 1 93 ? -1.425 1.892 25.241 1.00 83.00 93 HIS A C 1
ATOM 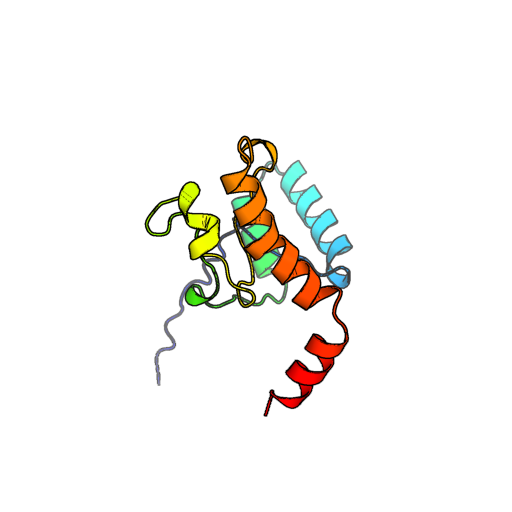775 O O . HIS A 1 93 ? -1.007 1.262 26.213 1.00 83.00 93 HIS A O 1
ATOM 781 N N . ASN A 1 94 ? -2.729 2.061 25.000 1.00 90.25 94 ASN A N 1
ATOM 782 C CA . ASN A 1 94 ? -3.773 1.612 25.921 1.00 90.25 94 ASN A CA 1
ATOM 783 C C . ASN A 1 94 ? -4.533 0.369 25.426 1.00 90.25 94 ASN A C 1
ATOM 785 O O . ASN A 1 94 ? -4.516 0.002 24.250 1.00 90.25 94 ASN A O 1
ATOM 789 N N . PHE A 1 95 ? -5.225 -0.293 26.358 1.00 91.88 95 PHE A N 1
ATOM 790 C CA . PHE A 1 95 ? -5.970 -1.522 26.077 1.00 91.88 95 PHE A CA 1
ATOM 791 C C . PHE A 1 95 ? -7.069 -1.325 25.024 1.00 91.88 95 PHE A C 1
ATOM 793 O O . PHE A 1 95 ? -7.292 -2.201 24.191 1.00 91.88 95 PHE A O 1
ATOM 800 N N . LYS A 1 96 ? -7.730 -0.161 25.018 1.00 90.94 96 LYS A N 1
ATOM 801 C CA . LYS A 1 96 ? -8.801 0.151 24.065 1.00 90.94 96 LYS A CA 1
ATOM 802 C C . LYS A 1 96 ? -8.276 0.186 22.628 1.00 90.94 96 LYS A C 1
ATOM 804 O O . LYS A 1 96 ? -8.869 -0.436 21.755 1.00 90.94 96 LYS A O 1
ATOM 809 N N . GLU A 1 97 ? -7.163 0.869 22.386 1.00 87.19 97 GLU A N 1
ATOM 810 C CA . GLU A 1 97 ? -6.517 0.939 21.069 1.00 87.19 97 GLU A CA 1
ATOM 811 C C . GLU A 1 97 ? -6.040 -0.430 20.591 1.00 87.19 97 GLU A C 1
ATOM 813 O O . GLU A 1 97 ? -6.264 -0.786 19.435 1.00 87.19 97 GLU A O 1
ATOM 818 N N . ARG A 1 98 ? -5.437 -1.223 21.487 1.00 90.62 98 ARG A N 1
ATOM 819 C CA . ARG A 1 98 ? -5.008 -2.595 21.176 1.00 90.62 98 ARG A CA 1
ATOM 820 C C . ARG A 1 98 ? -6.187 -3.476 20.789 1.00 90.62 98 ARG A C 1
ATOM 822 O O . ARG A 1 98 ? -6.115 -4.163 19.776 1.00 90.62 98 ARG A O 1
ATOM 829 N N . LYS A 1 99 ? -7.280 -3.419 21.556 1.00 93.19 99 LYS A N 1
ATOM 830 C CA . LYS A 1 99 ? -8.500 -4.168 21.248 1.00 93.19 99 LYS A CA 1
ATOM 831 C C . LYS A 1 99 ? -9.042 -3.779 19.873 1.00 93.19 99 LYS A C 1
ATOM 833 O O . LYS A 1 99 ? -9.269 -4.653 19.047 1.00 93.19 99 LYS A O 1
ATOM 838 N N . LEU A 1 100 ? -9.169 -2.477 19.602 1.00 90.69 100 LEU A N 1
ATOM 839 C CA . LEU A 1 100 ? -9.619 -1.995 18.297 1.00 90.69 100 LEU A CA 1
ATOM 840 C C . LEU A 1 100 ? -8.726 -2.528 17.172 1.00 90.69 100 LEU A C 1
ATOM 842 O O . LEU A 1 100 ? -9.252 -2.968 16.155 1.00 90.69 100 LEU A O 1
ATOM 846 N N . PHE A 1 101 ? -7.398 -2.518 17.347 1.00 88.56 101 PHE A N 1
ATOM 847 C CA . PHE A 1 101 ? -6.433 -3.043 16.369 1.00 88.56 101 PHE A CA 1
ATOM 848 C C . PHE A 1 101 ? -6.636 -4.526 16.077 1.00 88.56 101 PHE A C 1
ATOM 850 O O . PHE A 1 101 ? -6.674 -4.922 14.909 1.00 88.56 101 PHE A O 1
ATOM 857 N N . CYS A 1 102 ? -6.830 -5.329 17.121 1.00 90.38 102 CYS A N 1
ATOM 858 C CA . CYS A 1 102 ? -7.112 -6.749 16.973 1.00 90.38 102 CYS A CA 1
ATOM 859 C C . CYS A 1 102 ? -8.442 -6.997 16.244 1.00 90.38 102 CYS A C 1
ATOM 861 O O . CYS A 1 102 ? -8.468 -7.739 15.262 1.00 90.38 102 CYS A O 1
ATOM 863 N N . ASP A 1 103 ? -9.516 -6.329 16.669 1.00 91.56 103 ASP A N 1
ATOM 864 C CA . ASP A 1 103 ? -10.882 -6.558 16.171 1.00 91.56 103 ASP A CA 1
ATOM 865 C C . ASP A 1 103 ? -11.068 -6.148 14.699 1.00 91.56 103 ASP A C 1
ATOM 867 O O . ASP A 1 103 ? -11.981 -6.620 14.021 1.00 91.56 103 ASP A O 1
ATOM 871 N N . THR A 1 104 ? -10.201 -5.275 14.184 1.00 88.75 104 THR A N 1
ATOM 872 C CA . THR A 1 104 ? -10.314 -4.722 12.828 1.00 88.75 104 THR A CA 1
ATOM 873 C C . THR A 1 104 ? -9.211 -5.241 11.911 1.00 88.75 104 THR A C 1
ATOM 875 O O . THR A 1 104 ? -9.492 -6.014 10.996 1.00 88.75 104 THR A O 1
ATOM 878 N N . VAL A 1 105 ? -7.956 -4.860 12.152 1.00 85.75 105 VAL A N 1
ATOM 879 C CA . VAL A 1 105 ? -6.833 -5.125 11.242 1.00 85.75 105 VAL A CA 1
ATOM 880 C C . VAL A 1 105 ? -6.373 -6.567 11.345 1.00 85.75 105 VAL A C 1
ATOM 882 O O . VAL A 1 105 ? -6.287 -7.237 10.321 1.00 85.75 105 VAL A O 1
ATOM 885 N N . VAL A 1 106 ? -6.119 -7.068 12.559 1.00 87.69 106 VAL A N 1
ATOM 886 C CA . VAL A 1 106 ? -5.661 -8.458 12.745 1.00 87.69 106 VAL A CA 1
ATOM 887 C C . VAL A 1 106 ? -6.751 -9.434 12.318 1.00 87.69 106 VAL A C 1
ATOM 889 O O . VAL A 1 106 ? -6.474 -10.367 11.569 1.00 87.69 106 VAL A O 1
ATOM 892 N N . ALA A 1 107 ? -8.000 -9.186 12.720 1.00 88.06 107 ALA A N 1
ATOM 893 C CA . ALA A 1 107 ? -9.129 -10.015 12.323 1.00 88.06 107 ALA A CA 1
ATOM 894 C C . ALA A 1 107 ? -9.332 -10.029 10.797 1.00 88.06 107 ALA A C 1
ATOM 896 O O . ALA A 1 107 ? -9.577 -11.088 10.225 1.00 88.06 107 ALA A O 1
ATOM 897 N N . ALA A 1 108 ? -9.198 -8.886 10.113 1.00 85.94 108 ALA A N 1
ATOM 898 C CA . ALA A 1 108 ? -9.266 -8.850 8.653 1.00 85.94 108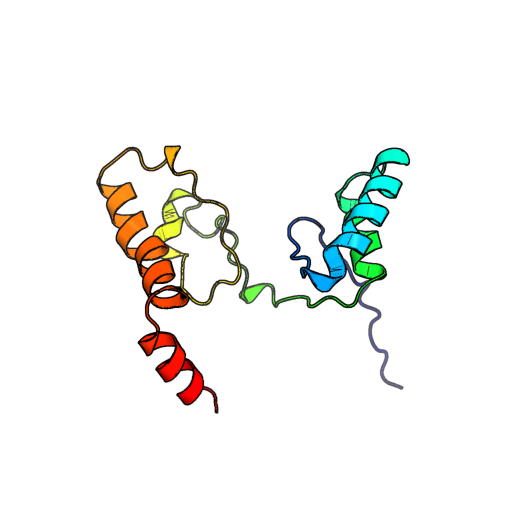 ALA A CA 1
ATOM 899 C C . ALA A 1 108 ? -8.092 -9.577 7.997 1.00 85.94 108 ALA A C 1
ATOM 901 O O . ALA A 1 108 ? -8.315 -10.306 7.036 1.00 85.94 108 ALA A O 1
ATOM 902 N N . PHE A 1 109 ? -6.871 -9.419 8.511 1.00 83.38 109 PHE A N 1
ATOM 903 C CA . PHE A 1 109 ? -5.706 -10.167 8.036 1.00 83.38 109 PHE A CA 1
ATOM 904 C C . PHE A 1 109 ? -5.940 -11.671 8.147 1.00 83.38 109 PHE A C 1
ATOM 906 O O . PHE A 1 109 ? -5.738 -12.400 7.182 1.00 83.38 109 PHE A O 1
ATOM 913 N N . PHE A 1 110 ? -6.428 -12.125 9.301 1.00 84.38 110 PHE A N 1
ATOM 914 C CA . PHE A 1 110 ? -6.726 -13.530 9.529 1.00 84.38 110 PHE A CA 1
ATOM 915 C C . PHE A 1 110 ? -7.781 -14.041 8.542 1.00 84.38 110 PHE A C 1
ATOM 917 O O . PHE A 1 110 ? -7.523 -15.003 7.827 1.00 84.38 110 PHE A O 1
ATOM 924 N N . ARG A 1 111 ? -8.918 -13.346 8.405 1.00 85.31 111 ARG A N 1
ATOM 925 C CA . ARG A 1 111 ? -9.969 -13.726 7.443 1.00 85.31 111 ARG A CA 1
ATOM 926 C C . ARG A 1 111 ? -9.482 -13.742 5.994 1.00 85.31 111 ARG A C 1
ATOM 928 O O . ARG A 1 111 ? -9.840 -14.632 5.241 1.00 85.31 111 ARG A O 1
ATOM 935 N N . ASN A 1 112 ? -8.687 -12.751 5.592 1.00 79.75 112 ASN A N 1
ATOM 936 C CA . ASN A 1 112 ? -8.287 -12.584 4.195 1.00 79.75 112 ASN A CA 1
ATOM 937 C C . ASN A 1 112 ? -7.014 -13.328 3.813 1.00 79.75 112 ASN A C 1
ATOM 939 O O . ASN A 1 112 ? -6.688 -13.307 2.640 1.00 79.75 112 ASN A O 1
ATOM 943 N N . LEU A 1 113 ? -6.239 -13.883 4.742 1.00 77.81 113 LEU A N 1
ATOM 944 C CA . LEU A 1 113 ? -4.977 -14.559 4.408 1.00 77.81 113 LEU A CA 1
ATOM 945 C C . LEU A 1 113 ? -4.855 -15.940 5.042 1.00 77.81 113 LEU A C 1
ATOM 947 O O . LEU A 1 113 ? -4.177 -16.792 4.479 1.00 77.81 113 LEU A O 1
ATOM 951 N N . MET A 1 114 ? -5.491 -16.157 6.194 1.00 79.19 114 MET A N 1
ATOM 952 C CA . MET A 1 114 ? -5.330 -17.375 6.989 1.00 79.19 114 MET A CA 1
ATOM 953 C C . MET A 1 114 ? -6.577 -18.262 6.965 1.00 79.19 114 MET A C 1
ATOM 955 O O . MET A 1 114 ? -6.456 -19.472 7.132 1.00 79.19 114 MET A O 1
ATOM 959 N N . ASP A 1 115 ? -7.762 -17.693 6.737 1.00 71.38 115 ASP A N 1
ATOM 960 C CA . ASP A 1 115 ? -8.994 -18.463 6.590 1.00 71.38 115 ASP A CA 1
ATOM 961 C C . ASP A 1 115 ? -9.213 -18.873 5.125 1.00 71.38 115 ASP A C 1
ATOM 963 O O . ASP A 1 115 ? -9.693 -18.106 4.288 1.00 71.38 115 ASP A O 1
ATOM 967 N N . ILE A 1 116 ? -8.835 -20.112 4.811 1.00 61.12 116 ILE A N 1
ATOM 968 C CA . ILE A 1 116 ? -8.945 -20.699 3.468 1.00 61.12 116 ILE A CA 1
ATOM 969 C C . ILE A 1 116 ? -10.415 -20.773 3.016 1.00 61.12 116 ILE A C 1
ATOM 971 O O . ILE A 1 116 ? -10.698 -20.574 1.833 1.00 61.12 116 ILE A O 1
ATOM 975 N N . SER A 1 117 ? -11.359 -20.959 3.948 1.00 66.69 117 SER A N 1
ATOM 976 C CA . SER A 1 117 ? -12.791 -21.072 3.634 1.00 66.69 117 SER A CA 1
ATOM 977 C C . SER A 1 117 ? -13.375 -19.766 3.076 1.00 66.69 117 SER A C 1
ATOM 979 O O . SER A 1 117 ? -14.210 -19.774 2.169 1.00 66.69 117 SER A O 1
ATOM 981 N N . TYR A 1 118 ? -12.860 -18.621 3.532 1.00 60.25 118 TYR A N 1
ATOM 982 C CA . TYR A 1 118 ? -13.254 -17.303 3.039 1.00 60.25 118 TYR A CA 1
ATOM 983 C C . TYR A 1 118 ? -12.832 -17.079 1.575 1.00 60.25 118 TYR A C 1
ATOM 985 O O . TYR A 1 118 ? -13.570 -16.478 0.788 1.00 60.25 118 TYR A O 1
ATOM 993 N N . PHE A 1 119 ? -11.667 -17.591 1.170 1.00 57.47 119 PHE A N 1
ATOM 994 C CA . PHE A 1 119 ? -11.202 -17.504 -0.218 1.00 57.47 119 PHE A CA 1
ATOM 995 C C . PHE A 1 119 ? -12.016 -18.358 -1.190 1.00 57.47 119 PHE A C 1
ATOM 997 O O . PHE A 1 119 ? -12.163 -17.986 -2.358 1.00 57.47 119 PHE A O 1
ATOM 1004 N N . GLU A 1 120 ? -12.517 -19.503 -0.735 1.00 60.81 120 GLU A N 1
ATOM 1005 C CA . GLU A 1 120 ? -13.379 -20.379 -1.530 1.00 60.81 120 GLU A CA 1
ATOM 1006 C C . GLU A 1 120 ? -14.747 -19.723 -1.750 1.00 60.81 120 GLU A C 1
ATOM 1008 O O . GLU A 1 120 ? -15.128 -19.485 -2.898 1.00 60.81 120 GLU A O 1
ATOM 1013 N N . ALA A 1 121 ? -15.387 -19.235 -0.682 1.00 61.03 121 ALA A N 1
ATOM 1014 C CA . ALA A 1 121 ? -16.671 -18.533 -0.764 1.00 61.03 121 ALA A CA 1
ATOM 1015 C C . ALA A 1 121 ? -16.623 -17.241 -1.611 1.00 61.03 121 ALA A C 1
ATOM 1017 O O . ALA A 1 121 ? -17.600 -16.855 -2.260 1.00 61.03 121 ALA A O 1
ATOM 1018 N N . ARG A 1 122 ? -15.482 -16.536 -1.635 1.00 59.78 122 ARG A N 1
ATOM 1019 C CA . ARG A 1 122 ? -15.322 -15.297 -2.419 1.00 59.78 122 ARG A CA 1
ATOM 1020 C C . ARG A 1 122 ? -15.023 -15.541 -3.903 1.00 59.78 122 ARG A C 1
ATOM 1022 O O . ARG A 1 122 ? -15.211 -14.630 -4.713 1.00 59.78 122 ARG A O 1
ATOM 1029 N N . ARG A 1 123 ? -14.541 -16.734 -4.270 1.00 57.66 123 ARG A N 1
ATOM 1030 C CA . ARG A 1 123 ? -14.436 -17.153 -5.678 1.00 57.66 123 ARG A CA 1
ATOM 1031 C C . ARG A 1 123 ? -15.806 -17.503 -6.252 1.00 57.66 123 ARG A C 1
ATOM 1033 O O . ARG A 1 123 ? -16.064 -17.152 -7.395 1.00 57.66 123 ARG A O 1
ATOM 1040 N N . GLU A 1 124 ? -16.681 -18.102 -5.451 1.00 55.47 124 GLU A N 1
ATOM 1041 C CA . GLU A 1 124 ? -18.040 -18.474 -5.870 1.00 55.47 124 GLU A CA 1
ATOM 1042 C C . GLU A 1 124 ? -18.973 -17.263 -6.039 1.00 55.47 124 GLU A C 1
ATOM 1044 O O . GLU A 1 124 ? -19.821 -17.260 -6.922 1.00 55.47 124 GLU A O 1
ATOM 1049 N N . ASN A 1 125 ? -18.769 -16.187 -5.271 1.00 53.25 125 ASN A N 1
ATOM 1050 C CA . ASN A 1 125 ? -19.571 -14.955 -5.360 1.00 53.25 125 ASN A CA 1
ATOM 1051 C C . ASN A 1 125 ? -19.068 -13.928 -6.397 1.00 53.25 125 ASN A C 1
ATOM 1053 O O . ASN A 1 125 ? -19.457 -12.760 -6.354 1.00 53.25 125 ASN A O 1
ATOM 1057 N N . ARG A 1 126 ? -18.172 -14.324 -7.309 1.00 44.53 126 ARG A N 1
ATOM 1058 C CA . ARG A 1 126 ? -17.718 -13.491 -8.433 1.00 44.53 126 ARG A CA 1
ATOM 1059 C C . ARG A 1 126 ? -18.299 -14.038 -9.748 1.00 44.53 126 ARG A C 1
ATOM 1061 O O . ARG A 1 126 ? -17.585 -14.673 -10.520 1.00 44.53 126 ARG A O 1
ATOM 1068 N N . ILE A 1 127 ? -19.592 -13.782 -9.970 1.00 39.25 127 ILE A N 1
ATOM 1069 C CA . ILE A 1 127 ? -20.251 -13.773 -11.292 1.00 39.25 127 ILE A CA 1
ATOM 1070 C C . ILE A 1 127 ? -20.683 -12.336 -11.568 1.00 39.25 127 ILE A C 1
ATOM 1072 O O . ILE A 1 127 ? -21.302 -11.738 -10.660 1.00 39.25 127 ILE A O 1
#

Radius of gyration: 19.29 Å; Cα contacts (8 Å, |Δi|>4): 67; chains: 1; bounding box: 44×36×61 Å

Sequence (127 aa):
MTKQSKQRRKASANRYYIPSTGLSYHAGLMEIFFEAGLFHEIAIAKYLHSVPYLRFETSRYDYLYGKGERNAWHKNYNDNLIMMHPIKLSLLHNFKERKLFCDTVVAAFFRNLMDISYFEARRENRI

Solvent-accessible surface area (backbone atoms only — not comparable to full-atom values): 8128 Å² total; per-residue (Å²): 136,83,81,76,77,81,72,76,85,78,64,69,53,90,70,85,84,78,55,78,92,48,41,69,62,48,51,56,52,49,50,55,29,53,78,69,68,47,56,65,56,59,43,42,38,53,49,57,72,76,45,94,76,85,80,77,62,70,89,47,48,59,62,56,77,45,92,64,32,78,84,30,44,71,76,73,61,60,89,80,50,83,50,70,72,85,77,62,71,83,74,44,78,48,71,68,52,42,48,46,44,44,73,41,57,51,45,42,48,40,46,75,75,69,38,66,67,53,57,55,58,57,57,72,71,68,124

InterPro domains:
  IPR005049 STELLO-like [PTHR31362] (9-114)

Secondary structure (DSSP, 8-state):
------------TT-----GGGHHHHHHHHHHHHHTT--HHHHHHHHHHHS------GGG---TTSTTGGGGHHHH--TT-S--PPP-GGG--SHHHHHHHIIIIIHHHIIIII-HHHHHHHHHT--

pLDDT: mean 74.57, std 17.14, range [31.17, 96.31]